Protein AF-A0A929AN00-F1 (afdb_monomer)

pLDDT: mean 77.87, std 15.38, range [40.59, 96.44]

Structure (mmCIF, N/CA/C/O backbone):
data_AF-A0A929AN00-F1
#
_entry.id   AF-A0A929AN00-F1
#
loop_
_atom_site.group_PDB
_atom_site.id
_atom_site.type_symbol
_atom_site.label_atom_id
_atom_site.label_alt_id
_atom_site.label_comp_id
_atom_site.label_asym_id
_atom_site.label_entity_id
_atom_site.label_seq_id
_atom_site.pdbx_PDB_ins_code
_atom_site.Cartn_x
_atom_site.Cartn_y
_atom_site.Cartn_z
_atom_site.occupancy
_atom_site.B_iso_or_equiv
_atom_site.auth_seq_id
_atom_site.auth_comp_id
_atom_site.auth_asym_id
_atom_site.auth_atom_id
_atom_site.pdbx_PDB_model_num
ATOM 1 N N . MET A 1 1 ? 10.408 -7.276 -42.115 1.00 40.59 1 MET A N 1
ATOM 2 C CA . MET A 1 1 ? 9.726 -7.659 -40.861 1.00 40.59 1 MET A CA 1
ATOM 3 C C . MET A 1 1 ? 10.594 -7.208 -39.698 1.00 40.59 1 MET A C 1
ATOM 5 O O . MET A 1 1 ? 11.571 -7.871 -39.393 1.00 40.59 1 MET A O 1
ATOM 9 N 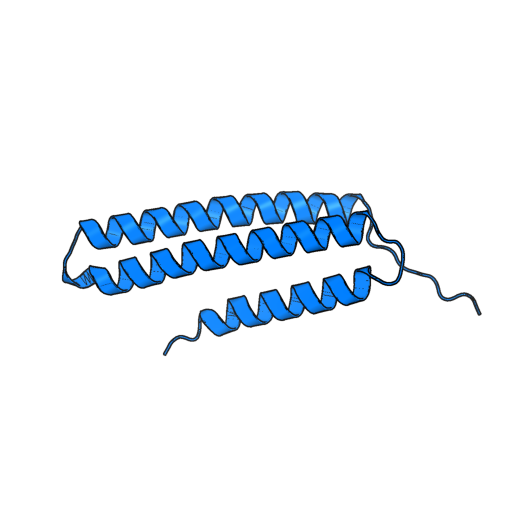N . GLY A 1 2 ? 10.304 -6.045 -39.117 1.00 43.12 2 GLY A N 1
ATOM 10 C CA . GLY A 1 2 ? 10.940 -5.591 -37.882 1.00 43.12 2 GLY A CA 1
ATOM 11 C C . GLY A 1 2 ? 9.833 -5.338 -36.876 1.00 43.12 2 GLY A C 1
ATOM 12 O O . GLY A 1 2 ? 9.058 -4.404 -37.056 1.00 43.12 2 GLY A O 1
ATOM 13 N N . SER A 1 3 ? 9.702 -6.214 -35.884 1.00 43.91 3 SER A N 1
ATOM 14 C CA . SER A 1 3 ? 8.797 -5.992 -34.759 1.00 43.91 3 SER A CA 1
ATOM 15 C C . SER A 1 3 ? 9.300 -4.759 -34.006 1.00 43.91 3 SER A C 1
ATOM 17 O O . SER A 1 3 ? 10.358 -4.805 -33.378 1.00 43.91 3 SER A O 1
ATOM 19 N N . MET A 1 4 ? 8.602 -3.629 -34.151 1.00 45.00 4 MET A N 1
ATOM 20 C CA . MET A 1 4 ? 8.889 -2.404 -33.406 1.00 45.00 4 MET A CA 1
ATOM 21 C C . MET A 1 4 ? 8.602 -2.707 -31.930 1.00 45.00 4 MET A C 1
ATOM 23 O O . MET A 1 4 ? 7.450 -2.737 -31.497 1.00 45.00 4 MET A O 1
ATOM 27 N N . ARG A 1 5 ? 9.652 -3.011 -31.161 1.00 52.34 5 ARG A N 1
ATOM 28 C CA . ARG A 1 5 ? 9.569 -3.174 -29.707 1.00 52.34 5 ARG A CA 1
ATOM 29 C C . ARG A 1 5 ? 9.267 -1.798 -29.105 1.00 52.34 5 ARG A C 1
ATOM 31 O O . ARG A 1 5 ? 10.162 -0.972 -28.956 1.00 52.34 5 ARG A O 1
ATOM 38 N N . HIS A 1 6 ? 7.999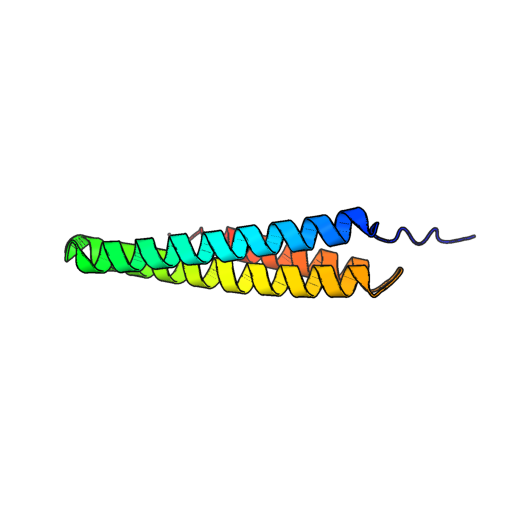 -1.537 -28.798 1.00 55.53 6 HIS A N 1
ATOM 39 C CA . HIS A 1 6 ? 7.566 -0.312 -28.129 1.00 55.53 6 HIS A CA 1
ATOM 40 C C . HIS A 1 6 ? 7.866 -0.448 -26.630 1.00 55.53 6 HIS A C 1
ATOM 42 O O . HIS A 1 6 ? 7.095 -1.044 -25.883 1.00 55.53 6 HIS A O 1
ATOM 48 N N . GLY A 1 7 ? 9.031 0.038 -26.200 1.00 59.25 7 GLY A N 1
ATOM 49 C CA . GLY A 1 7 ? 9.368 0.145 -24.781 1.00 59.25 7 GLY A CA 1
ATOM 50 C C . GLY A 1 7 ? 8.591 1.277 -24.105 1.00 59.25 7 GLY A C 1
ATOM 51 O O . GLY A 1 7 ? 8.274 2.288 -24.733 1.00 59.25 7 GLY A O 1
ATOM 52 N N . VAL A 1 8 ? 8.296 1.128 -22.815 1.00 68.75 8 VAL A N 1
ATOM 53 C CA . VAL A 1 8 ? 7.757 2.224 -22.000 1.00 68.75 8 VAL A CA 1
ATOM 54 C C . VAL A 1 8 ? 8.834 3.300 -21.852 1.00 68.75 8 VAL A C 1
ATOM 56 O O . VAL A 1 8 ? 9.988 2.995 -21.559 1.00 68.75 8 VAL A O 1
ATOM 59 N N . SER A 1 9 ? 8.468 4.565 -22.072 1.00 77.00 9 SER A N 1
ATOM 6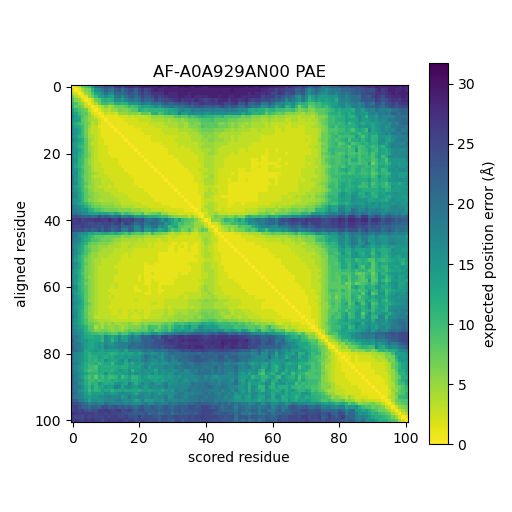0 C CA . SER A 1 9 ? 9.422 5.670 -21.940 1.00 77.00 9 SER A CA 1
ATOM 61 C C . SER A 1 9 ? 9.897 5.823 -20.491 1.00 77.00 9 SER A C 1
ATOM 63 O O . SER A 1 9 ? 9.120 5.628 -19.554 1.00 77.00 9 SER A O 1
ATOM 65 N N . GLU A 1 10 ? 11.143 6.253 -20.292 1.00 78.38 10 GLU A N 1
ATOM 66 C CA . GLU A 1 10 ? 11.698 6.540 -18.960 1.00 78.38 10 GLU A CA 1
ATOM 67 C C . GLU A 1 10 ? 10.818 7.525 -18.172 1.00 78.38 10 GLU A C 1
ATOM 69 O O . GLU A 1 10 ? 10.564 7.342 -16.982 1.00 78.38 10 GLU A O 1
ATOM 74 N N . LYS A 1 11 ? 10.256 8.526 -18.864 1.00 81.81 11 LYS A N 1
ATOM 75 C CA . LYS A 1 11 ? 9.295 9.477 -18.291 1.00 81.81 11 LYS A CA 1
ATOM 76 C C . LYS A 1 11 ? 8.064 8.767 -17.724 1.00 81.81 11 LYS A C 1
ATOM 78 O O . LYS A 1 11 ? 7.617 9.099 -16.630 1.00 81.81 11 LYS A O 1
ATOM 83 N N . THR A 1 12 ? 7.514 7.800 -18.454 1.00 81.31 12 THR A N 1
ATOM 84 C CA . THR A 1 12 ? 6.348 7.021 -18.016 1.00 81.31 12 THR A CA 1
ATOM 85 C C . THR A 1 12 ? 6.689 6.142 -16.814 1.00 81.31 12 THR A C 1
ATOM 87 O O . THR A 1 12 ? 5.913 6.104 -15.862 1.00 81.31 12 THR A O 1
ATOM 90 N N . ALA A 1 13 ? 7.854 5.489 -16.815 1.00 81.94 13 ALA A N 1
ATOM 91 C CA . ALA A 1 13 ? 8.301 4.678 -15.683 1.00 81.94 13 ALA A CA 1
ATOM 92 C C . ALA A 1 13 ? 8.508 5.529 -14.417 1.00 81.94 13 ALA A C 1
ATOM 94 O O . ALA A 1 13 ? 8.038 5.166 -13.339 1.00 81.94 13 ALA A O 1
ATOM 95 N N . LYS A 1 14 ? 9.115 6.715 -14.554 1.00 84.56 14 LYS A N 1
ATOM 96 C CA . LYS A 1 14 ? 9.281 7.667 -13.449 1.00 84.56 14 LYS A CA 1
ATOM 97 C C . LYS A 1 14 ? 7.938 8.139 -12.884 1.00 84.56 14 LYS A C 1
ATOM 99 O O . LYS A 1 14 ? 7.752 8.133 -11.672 1.00 84.56 14 LYS A O 1
ATOM 104 N N . LEU A 1 15 ? 6.984 8.489 -13.749 1.00 87.75 15 LEU A N 1
ATOM 105 C CA . LEU A 1 15 ? 5.637 8.877 -13.318 1.00 87.75 15 LEU A CA 1
ATOM 106 C C . LEU A 1 15 ? 4.915 7.741 -12.582 1.00 87.75 15 LEU A C 1
ATOM 108 O O . LEU A 1 15 ? 4.210 7.998 -11.609 1.00 87.75 15 LEU A O 1
ATOM 112 N N . ALA A 1 16 ? 5.103 6.491 -13.014 1.00 84.25 16 ALA A N 1
ATOM 113 C CA . ALA A 1 16 ? 4.540 5.332 -12.328 1.00 84.25 16 ALA A CA 1
ATOM 114 C C . ALA A 1 16 ? 5.124 5.159 -10.915 1.00 84.25 16 ALA A C 1
ATOM 116 O O . ALA A 1 16 ? 4.368 4.890 -9.982 1.00 84.25 16 ALA A O 1
ATOM 117 N N . LEU A 1 17 ? 6.432 5.381 -10.734 1.00 87.38 17 LEU A N 1
ATOM 118 C CA . LEU A 1 17 ? 7.077 5.363 -9.415 1.00 87.38 17 LEU A CA 1
ATOM 119 C C . LEU A 1 17 ? 6.533 6.462 -8.498 1.00 87.38 17 LEU A C 1
ATOM 121 O O . LEU A 1 17 ? 6.077 6.165 -7.395 1.00 87.38 17 LEU A O 1
ATOM 125 N N . GLU A 1 18 ? 6.501 7.707 -8.979 1.00 89.69 18 GLU A N 1
ATOM 126 C CA . GLU A 1 18 ? 5.963 8.847 -8.223 1.00 89.69 18 GLU A CA 1
ATOM 127 C C . GLU A 1 18 ? 4.492 8.630 -7.835 1.00 89.69 18 GLU A C 1
ATOM 129 O O . GLU A 1 18 ? 4.052 9.002 -6.745 1.00 89.69 18 GLU A O 1
ATOM 134 N N . HIS A 1 19 ? 3.704 8.028 -8.729 1.00 87.88 19 HIS A N 1
ATOM 135 C CA . HIS A 1 19 ? 2.315 7.697 -8.442 1.00 87.88 19 HIS A CA 1
ATOM 136 C C . HIS A 1 19 ? 2.209 6.612 -7.368 1.00 87.88 19 HIS A C 1
ATOM 138 O O . HIS A 1 19 ? 1.433 6.759 -6.425 1.00 87.88 19 HIS A O 1
ATOM 144 N N . ALA A 1 20 ? 3.012 5.555 -7.463 1.00 87.88 20 ALA A N 1
ATOM 145 C CA . ALA A 1 20 ? 2.989 4.472 -6.494 1.00 87.88 20 ALA A CA 1
ATOM 146 C C . ALA A 1 20 ? 3.415 4.941 -5.086 1.00 87.88 20 ALA A C 1
ATOM 148 O O . ALA A 1 20 ? 2.773 4.572 -4.107 1.00 87.88 20 ALA A O 1
ATOM 149 N N . GLU A 1 21 ? 4.395 5.843 -4.965 1.00 90.62 21 GLU A N 1
ATOM 150 C CA . GLU A 1 21 ? 4.741 6.497 -3.688 1.00 90.62 21 GLU A CA 1
ATOM 151 C C . GLU A 1 21 ? 3.571 7.299 -3.090 1.00 90.62 21 GLU A C 1
ATOM 153 O O . GLU A 1 21 ? 3.298 7.229 -1.886 1.00 90.62 21 GLU A O 1
ATOM 158 N N . LYS A 1 22 ? 2.831 8.045 -3.922 1.00 92.19 22 LYS A N 1
ATOM 159 C CA . LYS A 1 22 ? 1.638 8.783 -3.472 1.00 92.19 22 LYS A CA 1
ATOM 160 C C . LYS A 1 22 ? 0.544 7.837 -2.979 1.00 92.19 22 LYS A C 1
ATOM 162 O O . LYS A 1 22 ? -0.070 8.117 -1.950 1.00 92.19 22 LYS A O 1
ATOM 167 N N . VAL A 1 23 ? 0.321 6.724 -3.680 1.00 88.50 23 VAL A N 1
ATOM 168 C CA . VAL A 1 23 ? -0.651 5.695 -3.278 1.00 88.50 23 VAL A CA 1
ATOM 169 C C . VAL A 1 23 ? -0.234 5.039 -1.961 1.00 88.50 23 VAL A C 1
ATOM 171 O O . VAL A 1 23 ? -1.078 4.873 -1.086 1.00 88.50 23 VAL A O 1
ATOM 174 N N . GLU A 1 24 ? 1.054 4.747 -1.758 1.00 92.69 24 GLU A N 1
ATOM 175 C CA . GLU A 1 24 ? 1.553 4.212 -0.484 1.00 92.69 24 GLU A CA 1
ATOM 176 C C . GLU A 1 24 ? 1.266 5.175 0.677 1.00 92.69 24 GLU A C 1
ATOM 178 O O . GLU A 1 24 ? 0.731 4.771 1.713 1.00 92.69 24 GLU A O 1
ATOM 183 N N . LYS A 1 25 ? 1.561 6.470 0.495 1.00 94.81 25 LYS A N 1
ATOM 184 C CA . LYS A 1 25 ? 1.252 7.501 1.496 1.00 94.81 25 LYS A CA 1
ATOM 185 C C . LYS A 1 25 ? -0.248 7.573 1.783 1.00 94.81 25 LYS A C 1
ATOM 187 O O . LYS A 1 25 ? -0.637 7.719 2.940 1.00 94.81 25 LYS A O 1
ATOM 192 N N . HIS A 1 26 ? -1.082 7.460 0.754 1.00 92.25 26 HIS A N 1
ATOM 193 C CA . HIS A 1 26 ? -2.529 7.452 0.925 1.00 92.25 26 HIS A CA 1
ATOM 194 C C . HIS A 1 26 ? -3.004 6.220 1.707 1.00 92.25 26 HIS A C 1
ATOM 196 O O . HIS A 1 26 ? -3.785 6.360 2.643 1.00 92.25 26 HIS A O 1
ATOM 202 N N . GLY A 1 27 ? -2.469 5.034 1.404 1.00 94.25 27 GLY A N 1
ATOM 203 C CA . GLY A 1 27 ? -2.768 3.810 2.145 1.00 94.25 27 GLY A CA 1
ATOM 204 C C . GLY A 1 27 ? -2.446 3.923 3.639 1.00 94.25 27 GLY A C 1
ATOM 205 O O . GLY A 1 27 ? -3.259 3.513 4.464 1.00 94.25 27 GLY A O 1
ATOM 206 N N . LYS A 1 28 ? -1.331 4.574 4.007 1.00 96.19 28 LYS A N 1
ATOM 207 C CA . LYS A 1 28 ? -1.000 4.868 5.419 1.00 96.19 28 LYS A CA 1
ATOM 208 C C . LYS A 1 28 ? -2.043 5.765 6.091 1.00 96.19 28 LYS A C 1
ATOM 210 O O . LYS A 1 28 ? -2.474 5.484 7.202 1.00 96.19 28 LYS A O 1
ATOM 215 N N . GLN A 1 29 ? -2.496 6.814 5.404 1.00 96.44 29 GLN A N 1
ATOM 216 C CA . GLN A 1 29 ? -3.534 7.709 5.933 1.00 96.44 29 GLN A CA 1
ATOM 217 C C . GLN A 1 29 ? -4.878 6.994 6.123 1.00 96.44 29 GLN A C 1
ATOM 219 O O . 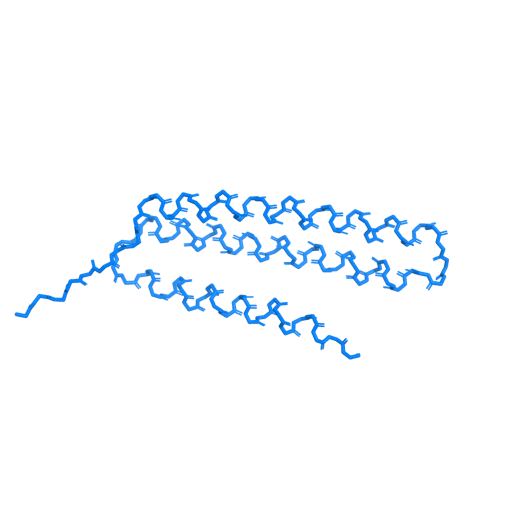GLN A 1 29 ? -5.609 7.292 7.068 1.00 96.44 29 GLN A O 1
ATOM 224 N N . VAL A 1 30 ? -5.224 6.071 5.222 1.00 93.50 30 VAL A N 1
ATOM 225 C CA . VAL A 1 30 ? -6.423 5.232 5.348 1.00 93.50 30 VAL A CA 1
ATOM 226 C C . VAL A 1 30 ? -6.284 4.297 6.553 1.00 93.50 30 VAL A C 1
ATOM 228 O O . VAL A 1 30 ? -7.192 4.246 7.379 1.00 93.50 30 VAL A O 1
ATOM 231 N N . GLU A 1 31 ? -5.123 3.658 6.724 1.00 96.00 31 GLU A N 1
ATOM 232 C CA . GLU A 1 31 ? -4.835 2.795 7.877 1.00 96.00 31 GLU A CA 1
ATOM 233 C C . GLU A 1 31 ? -5.006 3.541 9.215 1.00 96.00 31 GLU A C 1
ATOM 235 O O . GLU A 1 31 ? -5.699 3.068 10.117 1.00 96.00 31 GLU A O 1
ATOM 240 N N . GLU A 1 32 ? -4.429 4.741 9.336 1.00 95.75 32 GLU A N 1
ATOM 241 C CA . GLU A 1 32 ? -4.531 5.584 10.538 1.00 95.75 32 GLU A CA 1
ATOM 242 C C . GLU A 1 32 ? -5.972 6.011 10.846 1.00 95.75 32 GLU A C 1
ATOM 244 O O . GLU A 1 32 ? -6.386 6.054 12.011 1.00 95.75 32 GLU A O 1
ATOM 249 N N . ARG A 1 33 ? -6.767 6.302 9.808 1.00 91.50 33 ARG A N 1
ATOM 250 C CA . ARG A 1 33 ? -8.197 6.601 9.962 1.00 91.50 33 ARG A CA 1
ATOM 251 C C . ARG A 1 33 ? -8.966 5.384 10.462 1.00 91.50 33 ARG A C 1
ATOM 253 O O . ARG A 1 33 ? -9.817 5.550 11.333 1.00 91.50 33 ARG A O 1
ATOM 260 N N . GLY A 1 34 ? -8.648 4.192 9.959 1.00 92.56 34 GLY A N 1
ATOM 261 C CA . GLY A 1 34 ? -9.218 2.936 10.440 1.00 92.56 34 GLY A CA 1
ATOM 262 C C . GLY A 1 34 ? -8.972 2.736 11.934 1.00 92.56 34 GLY A C 1
ATOM 263 O O . GLY A 1 34 ? -9.925 2.582 12.698 1.00 92.56 34 GLY A O 1
ATOM 264 N N . LYS A 1 35 ? -7.715 2.871 12.378 1.00 92.38 35 LYS A N 1
ATOM 265 C CA . LYS A 1 35 ? -7.340 2.801 13.805 1.00 92.38 35 LYS A CA 1
ATOM 266 C C . LYS A 1 35 ? -8.082 3.838 14.652 1.00 92.38 35 LYS A C 1
ATOM 268 O O . LYS A 1 35 ? -8.701 3.496 15.654 1.00 92.38 35 LYS A O 1
ATOM 273 N N . SER A 1 36 ? -8.121 5.089 14.192 1.00 91.25 36 SER A N 1
ATOM 274 C CA . SER A 1 36 ? -8.818 6.181 14.890 1.00 91.25 36 SER A CA 1
ATOM 275 C C . SER A 1 36 ? -10.324 5.932 15.056 1.00 91.25 36 SER A C 1
ATOM 277 O O . SER A 1 36 ? -10.930 6.403 16.017 1.00 91.25 36 SER A O 1
ATOM 279 N N . LEU A 1 37 ? -10.958 5.234 14.108 1.00 88.81 37 LEU A N 1
ATOM 280 C CA . LEU A 1 37 ? -12.378 4.877 14.185 1.00 88.81 37 LEU A CA 1
ATOM 281 C C . LEU A 1 37 ? -12.639 3.749 15.188 1.00 88.81 37 LEU A C 1
ATOM 283 O O . LEU A 1 37 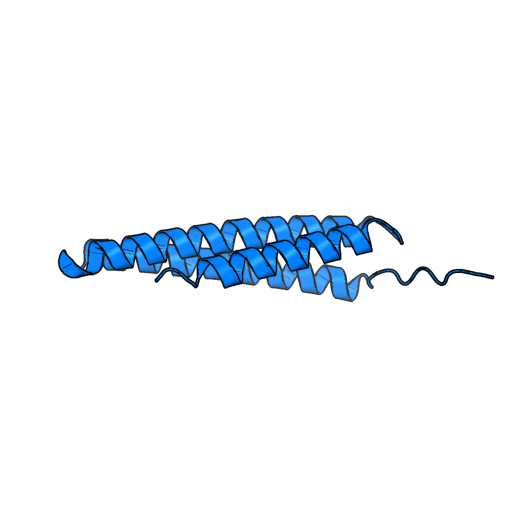? -13.694 3.748 15.820 1.00 88.81 37 LEU A O 1
ATOM 287 N N . GLN A 1 38 ? -11.680 2.838 15.371 1.00 88.62 38 GLN A N 1
ATOM 288 C CA . GLN A 1 38 ? -11.765 1.775 16.377 1.00 88.62 38 GLN A CA 1
ATOM 289 C C . GLN A 1 38 ? -11.698 2.321 17.807 1.00 88.62 38 GLN A C 1
ATOM 291 O O . GLN A 1 38 ? -12.341 1.774 18.699 1.00 88.62 38 GLN A O 1
ATOM 296 N N . GLU A 1 39 ? -10.946 3.401 18.021 1.00 84.81 39 GLU A N 1
ATOM 297 C CA . GLU A 1 39 ? -10.776 4.024 19.338 1.00 84.81 39 GLU A CA 1
ATOM 298 C C . GLU A 1 39 ? -11.994 4.847 19.786 1.00 84.81 39 GLU A C 1
ATOM 300 O O . GLU A 1 39 ? -12.206 5.021 20.984 1.00 84.81 39 GLU A O 1
ATOM 305 N N . LYS A 1 40 ? -12.798 5.370 18.847 1.00 73.94 40 LYS A N 1
ATOM 306 C CA . LYS A 1 40 ? -13.813 6.394 19.154 1.00 73.94 40 LYS A CA 1
ATOM 307 C C . LYS A 1 40 ? -15.197 5.856 19.524 1.00 73.94 40 LYS A C 1
ATOM 309 O O . LYS A 1 40 ? -15.859 6.509 20.320 1.00 73.94 40 LYS A O 1
ATOM 314 N N . GLU A 1 41 ? -15.646 4.704 19.014 1.00 66.50 41 GLU A N 1
ATOM 315 C CA . GLU A 1 41 ? -16.964 4.129 19.357 1.00 66.50 41 GLU A CA 1
ATOM 316 C C . GLU A 1 41 ? -17.009 2.600 19.165 1.00 66.50 41 GLU A C 1
ATOM 318 O O . GLU A 1 41 ? -16.630 2.087 18.112 1.00 66.50 41 GLU A O 1
ATOM 323 N N . TYR A 1 42 ? -17.575 1.868 20.136 1.00 61.66 42 TYR A N 1
ATOM 324 C CA . TYR A 1 42 ? -17.710 0.398 20.098 1.00 61.66 42 TYR A CA 1
ATOM 325 C C . TYR A 1 42 ? -18.474 -0.104 18.854 1.00 61.66 42 TYR A C 1
ATOM 327 O O . TYR A 1 42 ? -18.091 -1.109 18.263 1.00 61.66 42 TYR A O 1
ATOM 335 N N . LEU A 1 43 ? -19.497 0.634 18.397 1.00 61.91 43 LEU A N 1
ATOM 336 C CA . LEU A 1 43 ? -20.310 0.296 17.214 1.00 61.91 43 LEU A CA 1
ATOM 337 C C . LEU A 1 43 ? -19.603 0.544 15.868 1.00 61.91 43 LEU A C 1
ATOM 339 O O . LEU A 1 43 ? -20.065 0.061 14.839 1.00 61.91 43 LEU A O 1
ATOM 343 N N . ARG A 1 44 ? -18.488 1.289 15.842 1.00 71.00 44 ARG A N 1
ATOM 344 C CA . ARG A 1 44 ? -17.701 1.535 14.616 1.00 71.00 44 ARG A CA 1
ATOM 345 C C . ARG A 1 44 ? -16.409 0.738 14.564 1.00 71.00 44 ARG A C 1
ATOM 347 O O . ARG A 1 44 ? -15.645 0.896 13.613 1.00 71.00 44 ARG A O 1
ATOM 354 N N . LYS A 1 45 ? -16.170 -0.123 15.554 1.00 82.44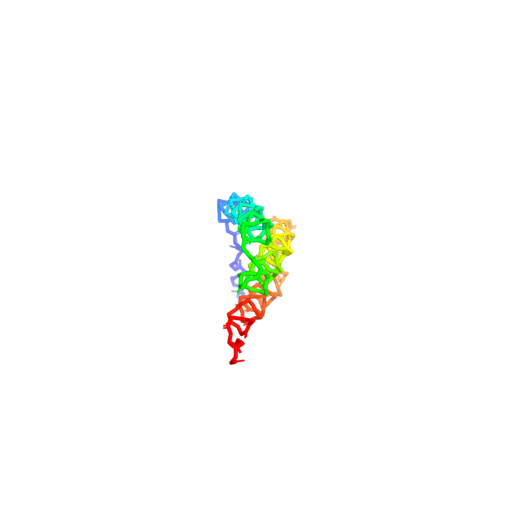 45 LYS A N 1
ATOM 355 C CA . LYS A 1 45 ? -14.940 -0.904 15.655 1.00 82.44 45 LYS A CA 1
ATOM 356 C C . LYS A 1 45 ? -14.731 -1.804 14.436 1.00 82.44 45 LYS A C 1
ATOM 358 O O . LYS A 1 45 ? -13.646 -1.791 13.871 1.00 82.44 45 LYS A O 1
ATOM 363 N N . GLU A 1 46 ? -15.773 -2.492 13.977 1.00 86.56 46 GLU A N 1
ATOM 364 C CA . GLU A 1 46 ? -15.703 -3.353 12.785 1.00 86.56 46 GLU A CA 1
ATOM 365 C C . GLU A 1 46 ? -15.408 -2.547 11.511 1.00 86.56 46 GLU A C 1
ATOM 367 O O . GLU A 1 46 ? -14.500 -2.883 10.755 1.00 86.56 46 GLU A O 1
ATOM 372 N N . HIS A 1 47 ? -16.086 -1.413 11.306 1.00 87.25 47 HIS A N 1
ATOM 373 C CA . HIS A 1 47 ? -15.789 -0.524 10.177 1.00 87.25 47 HIS A CA 1
ATOM 374 C C . HIS A 1 47 ? -14.366 0.042 10.239 1.00 87.25 47 HIS A C 1
ATOM 376 O O . HIS A 1 47 ? -13.689 0.137 9.219 1.00 87.25 47 HIS A O 1
ATOM 382 N N . GLY A 1 48 ? -13.891 0.402 11.432 1.00 91.44 48 GLY A N 1
ATOM 383 C CA . GLY A 1 48 ? -12.522 0.862 11.631 1.00 91.44 48 GLY A CA 1
ATOM 384 C C . GLY A 1 48 ? -11.482 -0.223 11.334 1.00 91.44 48 GLY A C 1
ATOM 385 O O . GLY A 1 48 ? -10.426 0.095 10.793 1.00 91.44 48 GLY A O 1
ATOM 386 N N . GLN A 1 49 ? -11.781 -1.493 11.626 1.00 91.81 49 GLN A N 1
ATOM 387 C CA . GLN A 1 49 ? -10.928 -2.630 11.260 1.00 91.81 49 GLN A CA 1
ATOM 388 C C . GLN A 1 49 ? -10.881 -2.835 9.744 1.00 91.81 49 GLN A C 1
ATOM 390 O O . GLN A 1 49 ? -9.792 -2.950 9.188 1.00 91.81 49 GLN A O 1
ATOM 395 N N . ILE A 1 50 ? -12.032 -2.793 9.065 1.00 93.38 50 ILE A N 1
ATOM 396 C CA . ILE A 1 50 ? -12.101 -2.910 7.598 1.00 93.38 50 ILE A CA 1
ATOM 397 C C . ILE A 1 50 ? -11.285 -1.795 6.932 1.00 93.38 50 ILE A C 1
ATOM 399 O O . ILE A 1 50 ? -10.453 -2.063 6.073 1.00 93.38 50 ILE A O 1
ATOM 403 N N . ILE A 1 51 ? -11.455 -0.548 7.378 1.00 91.88 51 ILE A N 1
ATOM 404 C CA . ILE A 1 51 ? -10.708 0.596 6.835 1.00 91.88 51 ILE A CA 1
ATOM 405 C C . ILE A 1 51 ? -9.203 0.456 7.114 1.00 91.88 51 ILE A C 1
ATOM 407 O O . ILE A 1 51 ? -8.380 0.804 6.267 1.00 91.88 51 ILE A O 1
ATOM 411 N N . GLU A 1 52 ? -8.815 -0.069 8.281 1.00 93.88 52 GLU A N 1
ATOM 412 C CA . GLU A 1 52 ? -7.408 -0.350 8.579 1.00 93.88 52 GLU A CA 1
ATOM 413 C C . GLU A 1 52 ? -6.821 -1.389 7.608 1.00 93.88 52 GLU A C 1
ATOM 415 O O . GLU A 1 52 ? -5.732 -1.189 7.061 1.00 93.88 52 GLU A O 1
ATOM 420 N N . GLU A 1 53 ? -7.546 -2.484 7.366 1.00 94.38 53 GLU A N 1
ATOM 421 C CA . GLU A 1 53 ? -7.163 -3.528 6.410 1.00 94.38 53 GLU A CA 1
ATOM 422 C C . GLU A 1 53 ? -7.062 -3.003 4.975 1.00 94.38 53 GLU A C 1
ATOM 424 O O . GLU A 1 53 ? -6.107 -3.333 4.262 1.00 94.38 53 GLU A O 1
ATOM 429 N N . ASP A 1 54 ? -7.997 -2.153 4.553 1.00 92.56 54 ASP A N 1
ATOM 430 C CA . ASP A 1 54 ? -7.972 -1.518 3.236 1.00 92.56 54 ASP A CA 1
ATOM 431 C C . ASP A 1 54 ? -6.731 -0.632 3.087 1.00 92.56 54 ASP A C 1
ATOM 433 O O . ASP A 1 54 ? -6.019 -0.712 2.083 1.00 92.56 54 ASP A O 1
ATOM 437 N N . GLY A 1 55 ? -6.396 0.148 4.121 1.00 94.88 55 GLY A N 1
ATOM 438 C CA . GLY A 1 55 ? -5.177 0.955 4.156 1.00 94.88 55 GLY A CA 1
ATOM 439 C C . GLY A 1 55 ? -3.902 0.124 3.989 1.00 94.88 55 GLY A C 1
ATOM 440 O O . GLY A 1 55 ? -3.007 0.500 3.224 1.00 94.88 55 GLY A O 1
ATOM 441 N N . LYS A 1 56 ? -3.823 -1.044 4.639 1.00 93.31 56 LYS A N 1
ATOM 442 C CA . LYS A 1 56 ? -2.704 -1.993 4.475 1.00 93.31 56 LYS A CA 1
ATOM 443 C C . LYS A 1 56 ? -2.679 -2.612 3.077 1.00 93.31 56 LYS A C 1
ATOM 445 O O . LYS A 1 56 ? -1.612 -2.735 2.476 1.00 93.31 56 LYS A O 1
ATOM 450 N N . THR A 1 57 ? -3.841 -2.955 2.528 1.00 94.12 57 THR A N 1
ATOM 451 C CA . THR A 1 57 ? -3.968 -3.525 1.179 1.00 94.12 57 THR A CA 1
ATOM 452 C C . THR A 1 57 ? -3.492 -2.538 0.113 1.00 94.12 57 THR A C 1
ATOM 454 O O . THR A 1 57 ? -2.705 -2.906 -0.761 1.00 94.12 57 THR A O 1
ATOM 457 N N . ILE A 1 58 ? -3.883 -1.265 0.225 1.00 90.00 58 ILE A N 1
ATOM 458 C CA . ILE A 1 58 ? -3.423 -0.185 -0.658 1.00 90.00 58 ILE A CA 1
ATOM 459 C C . ILE A 1 58 ? -1.894 -0.060 -0.618 1.00 90.00 58 ILE A C 1
ATOM 461 O O . ILE A 1 58 ? -1.263 0.051 -1.669 1.00 90.00 58 ILE A O 1
ATOM 465 N N . GLN A 1 59 ? -1.281 -0.123 0.568 1.00 94.81 59 GLN A N 1
ATOM 466 C CA . GLN A 1 59 ? 0.179 -0.063 0.710 1.00 94.81 59 GLN A CA 1
ATOM 467 C C . GLN A 1 59 ? 0.880 -1.253 0.040 1.00 94.81 59 GLN A C 1
ATOM 469 O O . GLN A 1 59 ? 1.888 -1.066 -0.641 1.00 94.81 59 GLN A O 1
ATOM 474 N N . THR A 1 60 ? 0.351 -2.468 0.194 1.00 93.25 60 THR A N 1
ATOM 475 C CA . THR A 1 60 ? 0.894 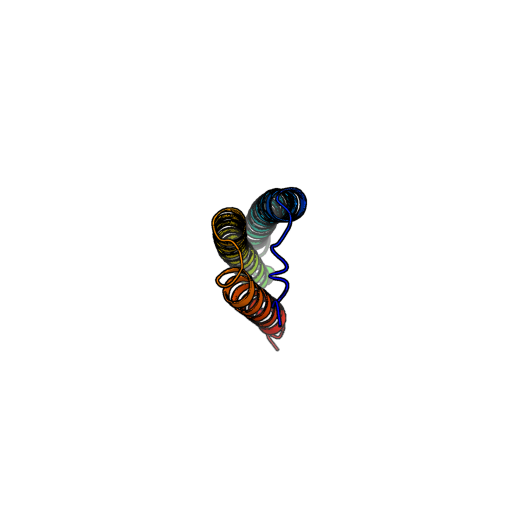-3.665 -0.468 1.00 93.25 60 THR A CA 1
ATOM 476 C C . THR A 1 60 ? 0.836 -3.536 -1.989 1.00 93.25 60 THR A C 1
ATOM 478 O O . THR A 1 60 ? 1.826 -3.794 -2.673 1.00 93.25 60 THR A O 1
ATOM 481 N N . LEU A 1 61 ? -0.293 -3.069 -2.526 1.00 88.44 61 LEU A N 1
ATOM 482 C CA . LEU A 1 61 ? -0.457 -2.844 -3.963 1.00 88.44 61 LEU A CA 1
ATOM 483 C C . LEU A 1 61 ? 0.475 -1.745 -4.481 1.00 88.44 61 LEU A C 1
ATOM 485 O O . LEU A 1 61 ? 1.063 -1.895 -5.548 1.00 88.44 61 LEU A O 1
ATOM 489 N N . ALA A 1 62 ? 0.654 -0.664 -3.719 1.00 88.94 62 ALA A N 1
ATOM 490 C CA . ALA A 1 62 ? 1.587 0.402 -4.066 1.00 88.94 62 ALA A CA 1
ATOM 491 C C . ALA A 1 62 ? 3.024 -0.121 -4.213 1.00 88.94 62 ALA A C 1
ATOM 493 O O . ALA A 1 62 ? 3.689 0.193 -5.199 1.00 88.94 62 ALA A O 1
ATOM 494 N N . LYS A 1 63 ? 3.480 -0.977 -3.291 1.00 90.19 63 LYS A N 1
ATOM 495 C CA . LYS A 1 63 ? 4.808 -1.610 -3.371 1.00 90.19 63 LYS A CA 1
ATOM 496 C C . LYS A 1 63 ? 4.940 -2.510 -4.600 1.00 90.19 63 LYS A C 1
ATOM 498 O O . LYS A 1 63 ? 5.919 -2.387 -5.331 1.00 90.19 63 LYS A O 1
ATOM 503 N N . ALA A 1 64 ? 3.927 -3.327 -4.893 1.00 88.75 64 ALA A N 1
ATOM 504 C CA . ALA A 1 64 ? 3.912 -4.149 -6.105 1.00 88.75 64 ALA A CA 1
ATOM 505 C C . ALA A 1 64 ? 3.967 -3.291 -7.387 1.00 88.75 64 ALA A C 1
ATOM 507 O O . ALA A 1 64 ? 4.683 -3.615 -8.334 1.00 88.75 64 ALA A O 1
ATOM 508 N N . PHE A 1 65 ? 3.268 -2.150 -7.417 1.00 84.19 65 PHE A N 1
ATOM 509 C CA . PHE A 1 65 ? 3.363 -1.206 -8.533 1.00 84.19 65 PHE A CA 1
ATOM 510 C C . PHE A 1 65 ? 4.745 -0.551 -8.648 1.00 84.19 65 PHE A C 1
ATOM 512 O O . PHE A 1 65 ? 5.229 -0.388 -9.768 1.00 84.19 65 PHE A O 1
ATOM 519 N N . GLN A 1 66 ? 5.402 -0.208 -7.534 1.00 87.81 66 GLN A N 1
ATOM 520 C CA . GLN A 1 66 ? 6.779 0.303 -7.553 1.00 87.81 66 GLN A CA 1
ATOM 521 C C . GLN A 1 66 ? 7.749 -0.726 -8.143 1.00 87.81 66 GLN A C 1
ATOM 523 O O . GLN A 1 66 ? 8.589 -0.371 -8.968 1.00 87.81 66 GLN A O 1
ATOM 528 N N . GLU A 1 67 ? 7.637 -1.994 -7.748 1.00 86.94 67 GLU A N 1
ATOM 529 C CA . GLU A 1 67 ? 8.468 -3.079 -8.282 1.00 86.94 67 GLU A CA 1
ATOM 530 C C . GLU A 1 67 ? 8.240 -3.272 -9.782 1.00 86.94 67 GLU A C 1
ATOM 532 O O . GLU A 1 67 ? 9.201 -3.299 -10.553 1.00 86.94 67 GLU A O 1
ATOM 537 N N . ASN A 1 68 ? 6.980 -3.297 -10.223 1.00 82.69 68 ASN A N 1
ATOM 538 C CA . ASN A 1 68 ? 6.646 -3.380 -11.643 1.00 82.69 68 ASN A CA 1
ATOM 539 C C . ASN A 1 68 ? 7.211 -2.188 -12.431 1.00 82.69 68 ASN A C 1
ATOM 541 O O . ASN A 1 68 ? 7.803 -2.381 -13.492 1.00 82.69 68 ASN A O 1
ATOM 545 N N . ALA A 1 69 ? 7.093 -0.964 -11.911 1.00 82.19 69 ALA A N 1
ATOM 546 C CA . ALA A 1 69 ? 7.629 0.229 -12.564 1.00 82.19 69 ALA A CA 1
ATOM 547 C C . ALA A 1 69 ? 9.165 0.196 -12.680 1.00 82.19 69 ALA A C 1
ATOM 549 O O . ALA A 1 69 ? 9.699 0.543 -13.735 1.00 82.19 69 ALA A O 1
ATOM 550 N N . LYS A 1 70 ? 9.876 -0.289 -11.650 1.00 82.12 70 LYS A N 1
ATOM 551 C CA . LYS A 1 70 ? 11.335 -0.509 -11.700 1.00 82.12 70 LYS A CA 1
ATOM 552 C C . LYS A 1 70 ? 11.712 -1.576 -12.728 1.00 82.12 70 LYS A C 1
ATOM 554 O O . LYS A 1 70 ? 12.654 -1.384 -13.490 1.00 82.12 70 LYS A O 1
ATOM 559 N N . THR A 1 71 ? 10.972 -2.682 -12.783 1.00 80.75 71 THR A N 1
ATOM 560 C CA . THR A 1 71 ? 11.203 -3.750 -13.766 1.00 80.75 71 THR A CA 1
ATOM 561 C C . THR A 1 71 ? 11.058 -3.220 -15.187 1.00 80.75 71 THR A C 1
ATOM 563 O O . THR A 1 71 ? 11.947 -3.428 -16.009 1.00 80.75 71 THR A O 1
ATOM 566 N N . VAL A 1 72 ? 9.992 -2.463 -15.461 1.00 72.56 72 VAL A N 1
ATOM 567 C CA . VAL A 1 72 ? 9.741 -1.825 -16.762 1.00 72.56 72 VAL A CA 1
ATOM 568 C C . VAL A 1 72 ? 10.831 -0.815 -17.123 1.00 72.56 72 VAL A C 1
ATOM 570 O O . VAL A 1 72 ? 11.260 -0.774 -18.273 1.00 72.56 72 VAL A O 1
ATOM 573 N N . GLN A 1 73 ? 11.314 -0.028 -16.157 1.00 70.00 73 GLN A N 1
ATOM 574 C CA . GLN A 1 73 ? 12.427 0.901 -16.371 1.00 70.00 73 GLN A CA 1
ATOM 575 C C . GLN A 1 73 ? 13.716 0.175 -16.786 1.00 70.00 73 GLN A C 1
ATOM 577 O O . GLN A 1 73 ? 14.467 0.677 -17.619 1.00 70.00 73 GLN A O 1
ATOM 582 N N . ASN A 1 74 ? 13.955 -1.011 -16.224 1.00 68.88 7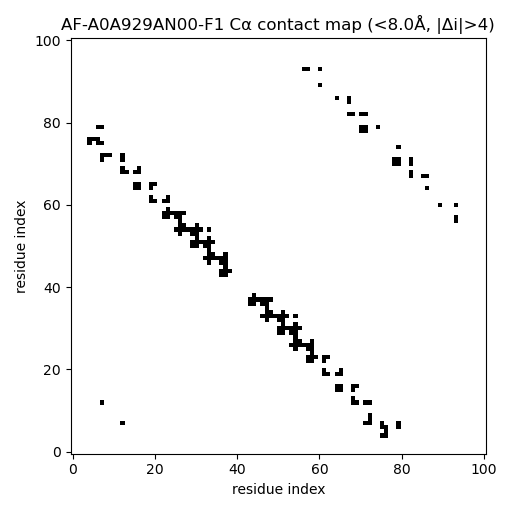4 ASN A N 1
ATOM 583 C CA . ASN A 1 74 ? 15.201 -1.755 -16.394 1.00 68.88 74 ASN A CA 1
ATOM 584 C C . ASN A 1 74 ? 15.175 -2.778 -17.545 1.00 68.88 74 ASN A C 1
ATOM 586 O O . ASN A 1 74 ? 16.214 -3.359 -17.853 1.00 68.88 74 ASN A O 1
ATOM 590 N N . THR A 1 75 ? 14.027 -3.027 -18.189 1.00 63.28 75 THR A N 1
ATOM 591 C CA . THR A 1 75 ? 13.896 -4.067 -19.225 1.00 63.28 75 THR A CA 1
ATOM 592 C C . THR A 1 75 ? 13.242 -3.546 -20.509 1.00 63.28 75 THR A C 1
ATOM 594 O O . THR A 1 75 ? 12.064 -3.198 -20.549 1.00 63.28 75 THR A O 1
ATOM 597 N N . GLN A 1 76 ? 13.994 -3.532 -21.616 1.00 55.88 76 GLN A N 1
ATOM 598 C CA . GLN A 1 76 ? 13.448 -3.197 -22.935 1.00 55.88 76 GLN A CA 1
ATOM 599 C C . GLN A 1 76 ? 12.776 -4.415 -23.596 1.00 55.88 76 GLN A C 1
ATOM 601 O O . GLN A 1 76 ? 13.428 -5.394 -23.952 1.00 55.88 76 GLN A O 1
ATOM 606 N N . GLY A 1 77 ? 11.468 -4.309 -23.849 1.00 56.41 77 GLY A N 1
ATOM 607 C CA . GLY A 1 77 ? 10.795 -4.990 -24.965 1.00 56.41 77 GLY A CA 1
ATOM 608 C C . GLY A 1 77 ? 9.982 -6.260 -24.676 1.00 56.41 77 GLY A C 1
ATOM 609 O O . GLY A 1 77 ? 9.089 -6.541 -25.465 1.00 56.41 77 GLY A O 1
ATOM 610 N N . GLU A 1 78 ? 10.211 -6.989 -23.577 1.00 53.41 78 GLU A N 1
ATOM 611 C CA . GLU A 1 78 ? 9.466 -8.238 -23.266 1.00 53.41 78 GLU A CA 1
ATOM 612 C C . GLU A 1 78 ? 8.883 -8.262 -21.842 1.00 53.41 78 GLU A C 1
ATOM 614 O O . GLU A 1 78 ? 7.697 -8.534 -21.659 1.00 53.41 78 GLU A O 1
ATOM 619 N N . ALA A 1 79 ? 9.651 -7.850 -20.831 1.00 55.44 79 ALA A N 1
ATOM 620 C CA . ALA A 1 79 ? 9.162 -7.764 -19.450 1.00 55.44 79 ALA A CA 1
ATOM 621 C C . ALA A 1 79 ? 8.160 -6.613 -19.212 1.00 55.44 79 ALA A C 1
ATOM 623 O O . ALA A 1 79 ? 7.427 -6.622 -18.224 1.00 55.44 79 ALA A O 1
ATOM 624 N N . SER A 1 80 ? 8.031 -5.672 -20.156 1.00 59.09 80 SER A N 1
ATOM 625 C CA . SER A 1 80 ? 6.991 -4.639 -20.096 1.00 59.09 80 SER A CA 1
ATOM 626 C C . SER A 1 80 ? 5.575 -5.197 -20.269 1.00 59.09 80 SER A C 1
ATOM 628 O O . SER A 1 80 ? 4.639 -4.622 -19.717 1.00 59.09 80 SER A O 1
ATOM 630 N N . TYR A 1 81 ? 5.406 -6.294 -21.017 1.00 62.12 81 TYR A N 1
ATOM 631 C CA . TYR A 1 81 ? 4.095 -6.923 -21.196 1.00 62.12 81 TYR A CA 1
ATOM 632 C C . TYR A 1 81 ? 3.676 -7.686 -19.935 1.00 62.12 81 TYR A C 1
ATOM 634 O O . TYR A 1 81 ? 2.575 -7.490 -19.435 1.00 62.12 81 TYR A O 1
ATOM 642 N N . GLN A 1 82 ? 4.593 -8.455 -19.341 1.00 66.50 82 GLN A N 1
ATOM 643 C CA . GLN A 1 82 ? 4.338 -9.148 -18.073 1.00 66.50 82 GLN A CA 1
ATOM 644 C C . GLN A 1 82 ? 4.078 -8.175 -16.914 1.00 66.50 82 GLN A C 1
ATOM 646 O O . GLN A 1 82 ? 3.197 -8.408 -16.089 1.00 66.50 82 GLN A O 1
ATOM 651 N N . ALA A 1 83 ? 4.798 -7.050 -16.864 1.00 65.44 83 ALA A N 1
ATOM 652 C CA . ALA A 1 83 ? 4.539 -6.006 -15.878 1.00 65.44 83 ALA A CA 1
ATOM 653 C C . ALA A 1 83 ? 3.170 -5.334 -16.083 1.00 65.44 83 ALA A C 1
ATOM 655 O O . ALA A 1 83 ? 2.513 -4.985 -15.103 1.00 65.44 83 ALA A O 1
ATOM 656 N N . TYR A 1 84 ? 2.721 -5.183 -17.336 1.00 71.12 84 TYR A N 1
ATOM 657 C CA . TYR A 1 84 ? 1.374 -4.706 -17.650 1.00 71.12 84 TYR A CA 1
ATOM 658 C C . TYR A 1 84 ? 0.302 -5.704 -17.193 1.00 71.12 84 TYR A C 1
ATOM 660 O O . TYR A 1 84 ? -0.625 -5.304 -16.494 1.00 71.12 84 TYR A O 1
ATOM 668 N N . GLU A 1 85 ? 0.446 -6.996 -17.500 1.00 77.94 85 GLU A N 1
ATOM 669 C CA . GLU A 1 85 ? -0.490 -8.031 -17.036 1.00 77.94 85 GLU A CA 1
ATOM 670 C C . GLU A 1 85 ? -0.559 -8.097 -15.504 1.00 77.94 85 GLU A C 1
ATOM 672 O O . GLU A 1 85 ? -1.650 -8.095 -14.935 1.00 77.94 85 GLU A O 1
ATOM 677 N N . SER A 1 86 ? 0.592 -8.055 -14.825 1.00 78.50 86 SER A N 1
ATOM 678 C CA . SER A 1 86 ? 0.678 -8.000 -13.358 1.00 78.50 86 SER A CA 1
ATOM 679 C C . SER A 1 86 ? 0.002 -6.746 -12.788 1.00 78.50 86 SER A C 1
ATOM 681 O O . SER A 1 86 ? -0.747 -6.819 -11.813 1.00 78.50 86 SER A O 1
ATOM 683 N N . ALA A 1 87 ? 0.204 -5.583 -13.415 1.00 72.50 87 ALA A N 1
ATOM 684 C CA . ALA A 1 87 ? -0.446 -4.339 -13.013 1.00 72.50 87 ALA A CA 1
ATOM 685 C C . ALA A 1 87 ? -1.975 -4.391 -13.183 1.00 72.50 87 ALA A C 1
ATOM 687 O O . ALA A 1 87 ? -2.703 -3.922 -12.304 1.00 72.50 87 ALA A O 1
ATOM 688 N N . VAL A 1 88 ? -2.462 -4.980 -14.279 1.00 76.31 88 VAL A N 1
ATOM 689 C CA . VAL A 1 88 ? -3.895 -5.178 -14.536 1.00 76.31 88 VAL A CA 1
ATOM 690 C C . VAL A 1 88 ? -4.497 -6.157 -13.529 1.00 76.31 88 VAL A C 1
ATOM 692 O O . VAL A 1 88 ? -5.546 -5.865 -12.960 1.00 76.31 88 VAL A O 1
ATOM 695 N N . ASP A 1 89 ? -3.829 -7.273 -13.240 1.00 79.81 89 ASP A N 1
ATOM 696 C CA . ASP A 1 89 ? -4.300 -8.245 -12.249 1.00 79.81 89 ASP A CA 1
ATOM 697 C C . ASP A 1 89 ? -4.346 -7.638 -10.837 1.00 79.81 89 ASP A C 1
ATOM 699 O O . ASP A 1 89 ? -5.339 -7.776 -10.120 1.00 79.81 89 ASP A O 1
ATOM 703 N N . ASN A 1 90 ? -3.330 -6.854 -10.462 1.00 74.94 90 ASN A N 1
ATOM 704 C CA . ASN A 1 90 ? -3.328 -6.094 -9.212 1.00 74.94 90 ASN A CA 1
ATOM 705 C C . ASN A 1 90 ? -4.471 -5.073 -9.155 1.00 74.94 90 ASN A C 1
ATOM 707 O O . ASN A 1 90 ? -5.129 -4.949 -8.122 1.00 74.94 90 ASN A O 1
ATOM 711 N N . HIS A 1 91 ? -4.759 -4.378 -10.259 1.00 72.56 91 HIS A N 1
ATOM 712 C CA . HIS A 1 91 ? -5.895 -3.462 -10.343 1.00 72.56 91 HIS A CA 1
ATOM 713 C C . HIS A 1 91 ? -7.237 -4.190 -10.178 1.00 72.56 91 HIS A C 1
ATOM 715 O O . HIS A 1 91 ? -8.095 -3.728 -9.424 1.00 72.56 91 HIS A O 1
ATOM 721 N N . ILE A 1 92 ? -7.403 -5.350 -10.822 1.00 76.62 92 ILE A N 1
ATOM 722 C CA . ILE A 1 92 ? -8.599 -6.195 -10.711 1.00 76.62 92 ILE A CA 1
ATOM 723 C C . ILE A 1 92 ? -8.770 -6.711 -9.279 1.00 76.62 92 ILE A C 1
ATOM 725 O O . ILE A 1 92 ? -9.875 -6.674 -8.745 1.00 76.62 92 ILE A O 1
ATOM 729 N N .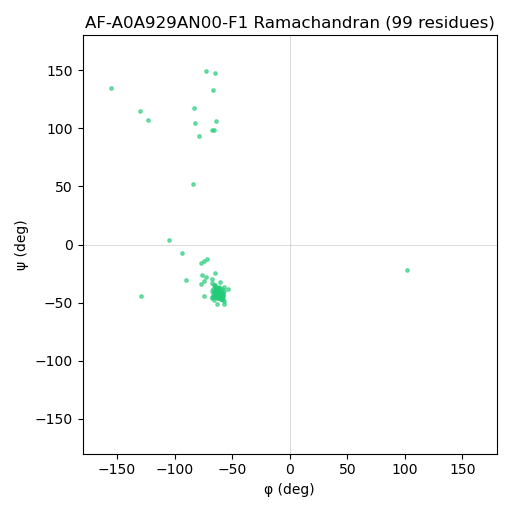 LYS A 1 93 ? -7.698 -7.176 -8.629 1.00 75.31 93 LYS A N 1
ATOM 730 C CA . LYS A 1 93 ? -7.737 -7.617 -7.225 1.00 75.31 93 LYS A CA 1
ATOM 731 C C . LYS A 1 93 ? -8.118 -6.474 -6.291 1.00 75.31 93 LYS A C 1
ATOM 733 O O . LYS A 1 93 ? -8.977 -6.658 -5.432 1.00 75.31 93 LYS A O 1
ATOM 738 N N . ALA A 1 94 ? -7.542 -5.291 -6.503 1.00 67.31 94 ALA A N 1
ATOM 739 C CA . ALA A 1 94 ? -7.862 -4.093 -5.736 1.00 67.31 94 ALA A CA 1
ATOM 740 C C . ALA A 1 94 ? -9.341 -3.700 -5.868 1.00 67.31 94 ALA A C 1
ATOM 742 O O . ALA A 1 94 ? -9.984 -3.382 -4.875 1.00 67.31 94 ALA A O 1
ATOM 743 N N . THR A 1 95 ? -9.906 -3.765 -7.078 1.00 66.25 95 THR A N 1
ATOM 744 C CA . THR A 1 95 ? -11.319 -3.419 -7.316 1.00 66.25 95 THR A CA 1
ATOM 745 C C . THR A 1 95 ? -12.290 -4.511 -6.874 1.00 66.25 95 THR A C 1
ATOM 747 O O . THR A 1 95 ? -13.364 -4.197 -6.371 1.00 66.25 95 THR A O 1
ATOM 750 N N . LYS A 1 96 ? -11.927 -5.792 -6.992 1.00 64.88 96 LYS A N 1
ATOM 751 C CA . LYS A 1 96 ? -12.748 -6.906 -6.492 1.00 64.88 96 LYS A CA 1
ATOM 752 C C . LYS A 1 96 ? -12.740 -7.011 -4.964 1.00 64.88 96 LYS A C 1
ATOM 754 O O . LYS A 1 96 ? -13.736 -7.451 -4.403 1.00 64.88 96 LYS A O 1
ATOM 759 N N . GLY A 1 97 ? -11.678 -6.565 -4.289 1.00 52.84 97 GLY A N 1
ATOM 760 C CA . GLY A 1 97 ? -11.622 -6.485 -2.823 1.00 52.84 97 GLY A CA 1
ATOM 761 C C . GLY A 1 97 ? -12.623 -5.494 -2.213 1.00 52.84 97 GLY A C 1
ATOM 762 O O . GLY A 1 97 ? -13.059 -5.698 -1.085 1.00 52.84 97 GLY A O 1
ATOM 763 N N . ILE A 1 98 ? -13.051 -4.485 -2.982 1.00 50.53 98 ILE A N 1
ATOM 764 C CA . ILE A 1 98 ? -14.063 -3.486 -2.586 1.00 50.53 98 ILE A CA 1
ATOM 765 C C . ILE A 1 98 ? -15.491 -4.066 -2.671 1.00 50.53 98 ILE A C 1
ATOM 767 O O . ILE A 1 98 ? -16.417 -3.545 -2.056 1.00 50.53 98 ILE A O 1
ATOM 771 N N . ALA A 1 99 ? -15.687 -5.192 -3.367 1.00 47.22 99 ALA A N 1
ATOM 772 C CA . ALA A 1 99 ? -16.958 -5.912 -3.413 1.00 47.22 99 ALA A CA 1
ATOM 773 C C . ALA A 1 99 ? -17.119 -6.870 -2.214 1.00 47.22 99 ALA A C 1
ATOM 775 O O . ALA A 1 99 ? -17.405 -8.054 -2.391 1.00 47.22 99 ALA A O 1
ATOM 776 N N . ARG A 1 100 ? -16.932 -6.385 -0.980 1.00 49.47 100 ARG A N 1
ATOM 777 C CA . ARG A 1 100 ? -17.426 -7.095 0.210 1.00 49.47 100 ARG A CA 1
ATOM 778 C C . ARG A 1 100 ? -18.907 -6.728 0.371 1.00 49.47 100 ARG A C 1
ATOM 780 O O . ARG A 1 100 ? -19.228 -5.587 0.690 1.00 49.47 100 ARG A O 1
ATOM 787 N N . LYS A 1 101 ? -19.783 -7.675 0.018 1.00 45.94 101 LYS A N 1
ATOM 788 C CA . LYS A 1 101 ? -21.211 -7.663 0.373 1.00 45.94 101 LYS A CA 1
ATOM 789 C C . LYS A 1 101 ? -21.384 -7.818 1.876 1.00 45.94 101 LYS A C 1
ATOM 791 O O . LYS A 1 101 ? -20.577 -8.578 2.456 1.00 45.94 101 LYS A O 1
#

Foldseek 3Di:
DDDPQDADDLVRLVVLLVVLVVQLVVLVVQLVQLVVQCVPDVVCVVVSVLSNVLSVLSNVLSVLSNVLSVQSNVDTRPSVVVSVVSNVVSVVVNVVSVPPD

Solvent-accessible surface area (backbone atoms only — not comparable to full-atom values): 5246 Å² total; per-residue (Å²): 142,76,85,80,65,80,53,78,50,68,68,55,28,51,50,44,35,60,48,19,54,52,41,28,55,49,11,52,55,38,22,53,50,7,53,53,35,40,75,72,36,84,91,36,29,66,60,10,49,52,37,24,51,49,10,52,50,41,30,54,51,18,52,54,43,34,52,36,24,52,51,34,65,74,34,82,57,59,58,43,57,57,36,48,53,51,50,50,51,51,50,50,51,59,58,56,65,70,66,71,126

Sequence (101 aa):
MGSMRHGVSEKTAKLALEHAEKVEKHGKQVEERGKSLQEKEYLRKEHGQIIEEDGKTIQTLAKAFQENAKTVQNTQGEASYQAYESAVDNHIKATKGIARK

Secondary structure (DSSP, 8-state):
------PPPHHHHHHHHHHHHHHHHHHHHHHHHHHHHHHH-GGGHHHHHHHHHHHHHHHHHHHHHHHHHHHHHH--SSHHHHHHHHHHHHHHHHHHHT---

Nearest PDB structures (foldseek):
  1qu7-assembly1_B  TM=3.859E-01  e=2.728E+00  Escherichia coli
  3ja6-assembly1_I  TM=3.713E-01  e=4.491E+00  Escherichia coli
  3zx6-assembly1_A  TM=3.945E-01  e=6.617E+00  Archaeoglobus fulgidus DSM 4304
  3ja6-assembly1_H  TM=3.997E-01  e=8.258E+00  Escherichia coli

Mean predicted aligned error: 10.23 Å

Radius of gyration: 17.43 Å; Cα contacts (8 Å, |Δi|>4): 107; chains: 1; bounding box: 36×19×61 Å